Protein AF-A0A2A3XQM9-F1 (afdb_monomer)

pLDDT: mean 80.29, std 16.16, range [39.81, 95.88]

Mean predicted aligned error: 7.0 Å

Foldseek 3Di:
DDDLDPLLVQLLVCLLVVDDLVRSCVVVVHDSVVSVVSVVVVCVVVVHDDSVVSNVPPDPPPPPPD

Secondary structure (DSSP, 8-state):
-----HHHHHHHHHHHTT--HHHHHHHHTS-HHHHHHHHHHHHHHHT--SHHHHHH---S------

Sequence (66 aa):
MTTATSREEEIVELARGGHNNARIAKALTVSQRTVEGHLYRVFSKLGISERSELMELRFLTGRNPS

Solvent-accessib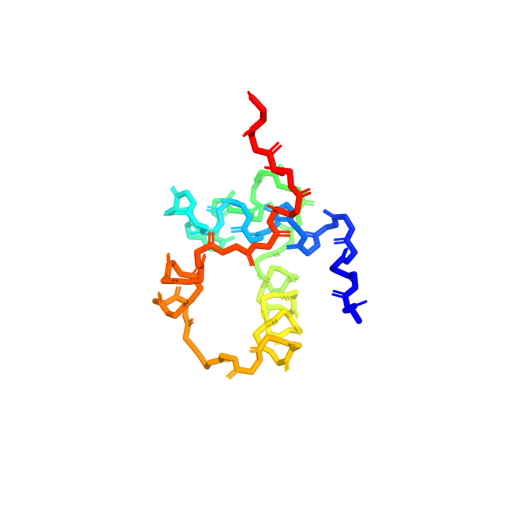le surface area (backbone atoms only — not comparable to full-atom values): 4088 Å² total; per-residue (Å²): 135,86,76,64,53,76,65,46,46,52,51,49,54,41,44,60,73,69,42,50,54,65,56,46,11,62,74,69,75,49,50,46,67,55,44,50,54,42,50,51,52,49,26,64,75,70,75,45,94,48,73,68,54,57,60,66,57,85,73,84,68,86,68,74,84,127

Radius of gyration: 11.57 Å; Cα contacts (8 Å, |Δi|>4): 42; chains: 1; bounding box: 37×21×25 Å

Nearest PDB structures (foldseek):
  4wsz-assembly1_B  TM=9.756E-01  e=1.780E-03  unclassified
  5hev-assembly1_A  TM=9.557E-01  e=1.674E-03  Enterococcus faecium SD3B-2
  3qp6-assembly1_A-2  TM=9.476E-01  e=3.498E-03  Chromobacterium violaceum
  1zlj-assembly2_C  TM=9.624E-01  e=3.720E-03  Mycobacterium tuberculosis
  1p4w-assembly1_A  TM=9.550E-01  e=7.777E-03  Erwinia amylovora

Structure (mmCIF, N/CA/C/O backbone):
data_AF-A0A2A3XQM9-F1
#
_entry.id   AF-A0A2A3XQM9-F1
#
loop_
_atom_site.group_PDB
_atom_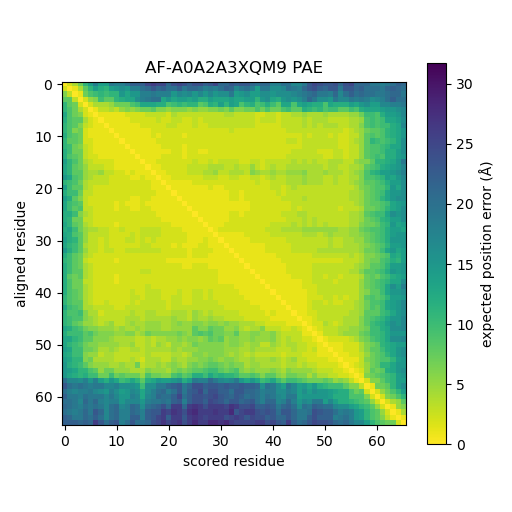site.id
_atom_site.type_symbol
_atom_site.label_atom_id
_atom_site.label_alt_id
_atom_site.label_comp_id
_atom_site.label_asym_id
_atom_site.label_entity_id
_atom_site.label_seq_id
_atom_site.pdbx_PDB_ins_code
_atom_site.Cartn_x
_atom_site.Cartn_y
_atom_site.Cartn_z
_atom_site.occupancy
_atom_site.B_iso_or_equiv
_atom_site.auth_seq_id
_atom_site.auth_comp_id
_atom_site.auth_asym_id
_atom_site.auth_atom_id
_atom_site.pdbx_PDB_model_num
ATOM 1 N N . MET A 1 1 ? -12.210 9.726 10.054 1.00 41.03 1 MET A N 1
ATOM 2 C CA . MET A 1 1 ? -12.218 9.119 8.706 1.00 41.03 1 MET A CA 1
ATOM 3 C C . MET A 1 1 ? -10.852 9.378 8.103 1.00 41.03 1 MET A C 1
ATOM 5 O O . MET A 1 1 ? -10.572 10.508 7.732 1.00 41.03 1 MET A O 1
ATOM 9 N N . THR A 1 2 ? -9.953 8.400 8.156 1.00 43.28 2 THR A N 1
ATOM 10 C CA . THR A 1 2 ? -8.561 8.597 7.735 1.00 43.28 2 THR A CA 1
ATOM 11 C C . THR A 1 2 ? -8.501 8.439 6.223 1.00 43.28 2 THR A C 1
ATOM 13 O O . THR A 1 2 ? -8.517 7.319 5.723 1.00 43.28 2 THR A O 1
ATOM 16 N N . THR A 1 3 ? -8.504 9.553 5.496 1.00 54.03 3 THR A N 1
ATOM 17 C CA . THR A 1 3 ? -8.333 9.580 4.042 1.00 54.03 3 THR A CA 1
ATOM 18 C C . THR A 1 3 ? -6.996 8.930 3.705 1.00 54.03 3 THR A C 1
ATOM 20 O O . THR A 1 3 ? -5.931 9.406 4.114 1.00 54.03 3 THR A O 1
ATOM 23 N N . ALA A 1 4 ? -7.043 7.802 3.004 1.00 60.31 4 ALA A N 1
ATOM 24 C CA . ALA A 1 4 ? -5.872 7.315 2.307 1.00 60.31 4 ALA A CA 1
ATOM 25 C C . ALA A 1 4 ? -5.495 8.393 1.280 1.00 60.31 4 ALA A C 1
ATOM 27 O O . ALA A 1 4 ? -6.348 8.963 0.604 1.00 60.31 4 ALA A O 1
ATOM 28 N N . THR A 1 5 ? -4.221 8.764 1.233 1.00 68.56 5 THR A N 1
ATOM 29 C CA . THR A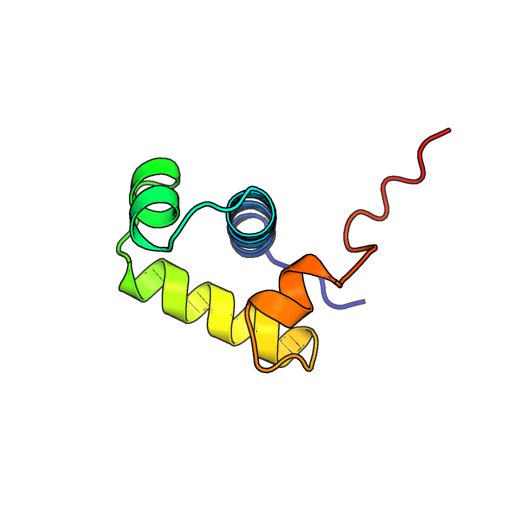 1 5 ? -3.729 9.651 0.170 1.00 68.56 5 THR A CA 1
ATOM 30 C C . THR A 1 5 ? -3.987 8.975 -1.181 1.00 68.56 5 THR A C 1
ATOM 32 O O . THR A 1 5 ? -3.970 7.748 -1.240 1.00 68.56 5 THR A O 1
ATOM 35 N N . SER A 1 6 ? -4.188 9.719 -2.275 1.00 79.31 6 SER A N 1
ATOM 36 C CA . SER A 1 6 ? -4.565 9.134 -3.581 1.00 79.31 6 SER A CA 1
ATOM 37 C C . SER A 1 6 ? -3.665 7.970 -4.032 1.00 79.31 6 SER A C 1
ATOM 39 O O . SER A 1 6 ? -4.119 7.056 -4.710 1.00 79.31 6 SER A O 1
ATOM 41 N N . ARG A 1 7 ? -2.395 7.954 -3.595 1.00 84.00 7 ARG A N 1
ATOM 42 C CA . ARG A 1 7 ? -1.452 6.855 -3.857 1.00 84.00 7 ARG A CA 1
ATOM 43 C C . ARG A 1 7 ? -1.686 5.607 -3.008 1.00 84.00 7 ARG A C 1
ATOM 45 O O . ARG A 1 7 ? -1.493 4.499 -3.489 1.00 84.00 7 ARG A O 1
ATOM 52 N N . GLU A 1 8 ? -2.074 5.772 -1.749 1.00 84.81 8 GLU A N 1
ATOM 53 C CA . GLU A 1 8 ? -2.453 4.660 -0.875 1.00 84.81 8 GLU A CA 1
ATOM 54 C C . GLU A 1 8 ? -3.739 3.986 -1.382 1.00 84.81 8 GLU A C 1
ATOM 56 O O . GLU A 1 8 ? -3.808 2.760 -1.377 1.00 84.81 8 GLU A O 1
ATOM 61 N N . GLU A 1 9 ? -4.708 4.761 -1.884 1.00 84.62 9 GLU A N 1
ATOM 62 C CA . GLU A 1 9 ? -5.934 4.228 -2.502 1.00 84.62 9 GLU A CA 1
ATOM 63 C C . GLU A 1 9 ? -5.629 3.397 -3.753 1.00 84.62 9 GLU A C 1
ATOM 65 O O . GLU A 1 9 ? -6.021 2.234 -3.816 1.00 84.62 9 GLU A O 1
ATOM 70 N N . GLU A 1 10 ? -4.843 3.931 -4.694 1.00 88.75 10 GLU A N 1
ATOM 71 C CA . GLU A 1 10 ? -4.404 3.198 -5.895 1.00 88.75 10 GLU A CA 1
ATOM 72 C C . GLU A 1 10 ? -3.702 1.876 -5.549 1.00 88.75 10 GLU A C 1
ATOM 74 O O . GLU A 1 10 ? -3.946 0.836 -6.166 1.00 88.75 10 GLU A O 1
ATOM 79 N N . ILE A 1 11 ? -2.824 1.894 -4.541 1.00 89.75 11 ILE A N 1
ATOM 80 C CA . ILE A 1 11 ? -2.108 0.697 -4.088 1.00 89.75 11 ILE A CA 1
ATOM 81 C C . ILE A 1 11 ? -3.080 -0.333 -3.512 1.00 89.75 11 ILE A C 1
ATOM 83 O O . ILE A 1 11 ? -2.938 -1.524 -3.797 1.00 89.75 11 ILE A O 1
ATOM 87 N N . VAL A 1 12 ? -4.070 0.10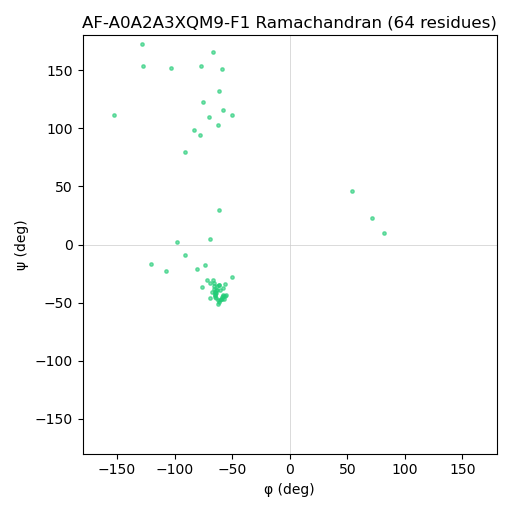4 -2.732 1.00 86.81 12 VAL A N 1
ATOM 88 C CA . VAL A 1 12 ? -5.110 -0.769 -2.177 1.00 86.81 12 VAL A CA 1
ATOM 89 C C . VAL A 1 12 ? -5.974 -1.369 -3.275 1.00 86.81 12 VAL A C 1
ATOM 91 O O . VAL A 1 12 ? -6.220 -2.573 -3.247 1.00 86.81 12 VAL A O 1
ATOM 94 N N . GLU A 1 13 ? -6.405 -0.582 -4.258 1.00 87.69 13 GLU A N 1
ATOM 95 C CA . GLU A 1 13 ? -7.219 -1.071 -5.373 1.00 87.69 13 GLU A CA 1
ATOM 96 C C . GLU A 1 13 ? -6.483 -2.142 -6.180 1.00 87.69 13 GLU A C 1
ATOM 98 O O . GLU A 1 13 ? -7.010 -3.238 -6.392 1.00 87.69 13 GLU A O 1
ATOM 103 N N . LEU A 1 14 ? -5.224 -1.885 -6.545 1.00 89.69 14 LEU A N 1
ATOM 104 C CA . LEU A 1 14 ? -4.397 -2.866 -7.245 1.00 89.69 14 LEU A CA 1
ATOM 105 C C . LEU A 1 14 ? -4.127 -4.100 -6.369 1.00 89.69 14 LEU A C 1
ATOM 107 O O . LEU A 1 14 ? -4.152 -5.235 -6.853 1.00 89.69 14 LEU A O 1
ATOM 111 N N . ALA A 1 15 ? -3.901 -3.919 -5.066 1.00 88.62 15 ALA A N 1
ATOM 112 C CA . ALA A 1 15 ? -3.700 -5.036 -4.152 1.00 88.62 15 ALA A CA 1
ATOM 113 C C . ALA A 1 15 ? -4.959 -5.916 -4.026 1.00 88.62 15 ALA A C 1
ATOM 115 O O . ALA A 1 15 ? -4.851 -7.147 -4.061 1.00 88.62 15 ALA A O 1
ATOM 116 N N . ARG A 1 16 ? -6.148 -5.310 -3.959 1.00 86.25 16 ARG A N 1
ATOM 117 C CA . ARG A 1 16 ? -7.438 -6.019 -3.965 1.00 86.25 16 ARG A CA 1
ATOM 118 C C . ARG A 1 16 ? -7.703 -6.722 -5.294 1.00 86.25 16 ARG A C 1
ATOM 120 O O . ARG A 1 16 ? -8.229 -7.826 -5.290 1.00 86.25 16 ARG A O 1
ATOM 127 N N . GLY A 1 17 ? -7.238 -6.159 -6.409 1.00 86.12 17 GLY A N 1
ATOM 128 C CA . GLY A 1 17 ? -7.238 -6.811 -7.725 1.00 86.12 17 GLY A CA 1
ATOM 129 C C . GLY A 1 17 ? -6.269 -7.998 -7.859 1.00 86.12 17 GLY A C 1
ATOM 130 O O . GLY A 1 17 ? -6.104 -8.533 -8.950 1.00 86.12 17 GLY A O 1
ATOM 131 N N . GLY A 1 18 ? -5.584 -8.405 -6.782 1.00 87.75 18 GLY A N 1
ATOM 132 C CA . GLY A 1 18 ? -4.656 -9.540 -6.785 1.00 87.75 18 GLY A CA 1
ATOM 133 C C . GLY A 1 18 ? -3.251 -9.217 -7.310 1.00 87.75 18 GLY A C 1
ATOM 134 O O . GLY A 1 18 ? -2.435 -10.121 -7.499 1.00 87.75 18 GLY A O 1
ATOM 135 N N . HIS A 1 19 ? -2.911 -7.942 -7.534 1.00 90.88 19 HIS A N 1
ATOM 136 C CA . HIS A 1 19 ? -1.579 -7.563 -8.012 1.00 90.88 19 HIS A CA 1
ATOM 137 C C . HIS A 1 19 ? -0.534 -7.645 -6.895 1.00 90.88 19 HIS A C 1
ATOM 139 O O . HIS A 1 19 ? -0.653 -6.966 -5.878 1.00 90.88 19 HIS A O 1
ATOM 145 N N . ASN A 1 20 ? 0.533 -8.423 -7.078 1.00 92.38 20 ASN A N 1
ATOM 146 C CA . ASN A 1 20 ? 1.662 -8.423 -6.141 1.00 92.38 20 ASN A CA 1
ATOM 147 C C . ASN A 1 20 ? 2.421 -7.076 -6.144 1.00 92.38 20 ASN A C 1
ATOM 149 O O . ASN A 1 20 ? 2.267 -6.263 -7.058 1.00 92.38 20 ASN A O 1
ATOM 153 N N . ASN A 1 21 ? 3.276 -6.853 -5.141 1.00 92.69 21 ASN A N 1
ATOM 154 C CA . ASN A 1 21 ? 4.008 -5.590 -4.970 1.00 92.69 21 ASN A CA 1
ATOM 155 C C . ASN A 1 21 ? 4.834 -5.209 -6.211 1.00 92.69 21 ASN A C 1
ATOM 157 O O . ASN A 1 21 ? 4.909 -4.034 -6.551 1.00 92.69 21 ASN A O 1
ATOM 161 N N . ALA A 1 22 ? 5.385 -6.189 -6.937 1.00 93.94 22 ALA A N 1
ATOM 162 C CA . ALA A 1 22 ? 6.112 -5.964 -8.187 1.00 93.94 22 ALA A CA 1
ATOM 163 C C . ALA A 1 22 ? 5.220 -5.409 -9.312 1.00 93.94 22 ALA A C 1
ATOM 165 O O . ALA A 1 22 ? 5.609 -4.471 -10.009 1.00 93.94 22 ALA A O 1
ATOM 166 N N . ARG A 1 23 ? 4.009 -5.954 -9.483 1.00 95.50 23 ARG A N 1
ATOM 167 C CA . ARG A 1 23 ? 3.036 -5.455 -10.466 1.00 95.50 23 ARG A CA 1
ATOM 168 C C . ARG A 1 23 ? 2.529 -4.066 -10.096 1.00 95.50 23 ARG A C 1
ATOM 170 O O . ARG A 1 23 ? 2.427 -3.225 -10.982 1.00 95.50 23 ARG A O 1
ATOM 177 N N . ILE A 1 24 ? 2.266 -3.821 -8.814 1.00 94.38 24 ILE A N 1
ATOM 178 C CA . ILE A 1 24 ? 1.855 -2.502 -8.312 1.00 94.38 24 ILE A CA 1
ATOM 179 C C . ILE A 1 24 ? 2.967 -1.475 -8.553 1.00 94.38 24 ILE A C 1
ATOM 181 O O . ILE A 1 24 ? 2.720 -0.408 -9.105 1.00 94.38 24 ILE A O 1
ATOM 185 N N . ALA A 1 25 ? 4.207 -1.826 -8.208 1.00 95.19 25 ALA A N 1
ATOM 186 C CA . ALA A 1 25 ? 5.382 -0.987 -8.412 1.00 95.19 25 ALA A CA 1
ATOM 187 C C . ALA A 1 25 ? 5.544 -0.592 -9.885 1.00 95.19 25 ALA A C 1
ATOM 189 O O . ALA A 1 25 ? 5.742 0.580 -10.198 1.00 95.19 25 ALA A O 1
ATOM 190 N N . LYS A 1 26 ? 5.368 -1.557 -10.796 1.00 95.75 26 LYS A N 1
ATOM 191 C CA . LYS A 1 26 ? 5.390 -1.307 -12.240 1.00 95.75 26 LYS A CA 1
ATOM 192 C C . LYS A 1 26 ? 4.235 -0.412 -12.699 1.00 95.75 26 LYS A C 1
ATOM 194 O O . LYS A 1 26 ? 4.468 0.479 -13.503 1.00 95.75 26 LYS A O 1
ATOM 199 N N . ALA A 1 27 ? 3.017 -0.645 -12.208 1.00 93.44 27 ALA A N 1
ATOM 200 C CA . ALA A 1 27 ? 1.835 0.127 -12.592 1.00 93.44 27 ALA A CA 1
ATOM 201 C C . ALA A 1 27 ? 1.920 1.596 -12.146 1.00 93.44 27 ALA A C 1
ATOM 203 O O . ALA A 1 27 ? 1.485 2.484 -12.869 1.00 93.44 27 ALA A O 1
ATOM 204 N N . LEU A 1 28 ? 2.511 1.847 -10.976 1.00 92.06 28 LEU A N 1
ATOM 205 C CA . LEU A 1 28 ? 2.619 3.183 -10.387 1.00 92.06 28 LEU A CA 1
ATOM 206 C C . LEU A 1 28 ? 3.974 3.860 -10.637 1.00 92.06 28 LEU A C 1
ATOM 208 O O . LEU A 1 28 ? 4.190 4.972 -10.151 1.00 92.06 28 LEU A O 1
ATOM 212 N N . THR A 1 29 ? 4.874 3.202 -11.377 1.00 94.75 29 THR A N 1
ATOM 213 C CA . THR A 1 29 ? 6.243 3.661 -11.673 1.00 94.75 29 THR A CA 1
ATOM 214 C C . THR A 1 29 ? 7.033 4.003 -10.402 1.00 94.75 29 THR A C 1
ATOM 216 O O . THR A 1 29 ? 7.681 5.042 -10.296 1.00 94.75 29 THR A O 1
ATOM 219 N N . VAL A 1 30 ? 6.967 3.124 -9.400 1.00 94.00 30 VAL A N 1
ATOM 220 C CA . VAL A 1 30 ? 7.670 3.255 -8.111 1.00 94.00 30 VAL A CA 1
ATOM 221 C C . VAL A 1 30 ? 8.457 1.988 -7.783 1.00 94.00 30 VAL A C 1
ATOM 223 O O . VAL A 1 30 ? 8.352 0.974 -8.467 1.00 94.00 30 VAL A O 1
ATOM 226 N N . SER A 1 31 ? 9.257 2.022 -6.716 1.00 95.88 31 SER A N 1
ATOM 227 C CA . SER A 1 31 ? 9.950 0.826 -6.227 1.00 95.88 31 SER A CA 1
ATOM 228 C C . SER A 1 31 ? 9.009 -0.099 -5.444 1.00 95.88 31 SER A C 1
ATOM 230 O O . SER A 1 31 ? 8.055 0.361 -4.814 1.00 95.88 31 SER A O 1
ATOM 232 N N . GLN A 1 32 ? 9.310 -1.402 -5.400 1.00 95.56 32 GLN A N 1
ATOM 233 C CA . GLN A 1 32 ? 8.571 -2.346 -4.543 1.00 95.56 32 GLN A CA 1
ATOM 234 C C . GLN A 1 32 ? 8.619 -1.937 -3.066 1.00 95.56 32 GLN A C 1
ATOM 236 O O . GLN A 1 32 ? 7.605 -2.008 -2.381 1.00 95.56 32 GLN A O 1
ATOM 241 N N . ARG A 1 33 ? 9.756 -1.402 -2.606 1.00 93.44 33 ARG A N 1
ATOM 242 C CA . ARG A 1 33 ? 9.922 -0.884 -1.241 1.00 93.44 33 ARG A CA 1
ATOM 243 C C . ARG A 1 33 ? 8.998 0.300 -0.945 1.00 93.44 33 ARG A C 1
ATOM 245 O O . ARG A 1 33 ? 8.499 0.436 0.167 1.00 93.44 33 ARG A O 1
ATOM 252 N N . THR A 1 34 ? 8.746 1.150 -1.942 1.00 92.69 34 THR A N 1
ATOM 253 C CA . THR A 1 34 ? 7.763 2.239 -1.840 1.00 92.69 34 THR A CA 1
ATOM 254 C C . THR A 1 34 ? 6.360 1.665 -1.658 1.00 92.69 34 THR A C 1
ATOM 256 O O . THR A 1 34 ? 5.644 2.094 -0.758 1.00 92.69 34 THR A O 1
ATOM 259 N N . VAL A 1 35 ? 5.992 0.649 -2.449 1.00 93.88 35 VAL A N 1
ATOM 260 C CA . VAL A 1 35 ? 4.701 -0.047 -2.315 1.00 93.88 35 VAL A CA 1
ATOM 261 C C . VAL A 1 35 ? 4.551 -0.684 -0.934 1.00 93.88 35 VAL A C 1
ATOM 263 O O . VAL A 1 35 ? 3.527 -0.484 -0.291 1.00 93.88 35 VAL A O 1
ATOM 266 N N . GLU A 1 36 ? 5.570 -1.392 -0.447 1.00 92.69 36 GLU A N 1
ATOM 267 C CA . GLU A 1 36 ? 5.588 -1.985 0.898 1.00 92.69 36 GLU A CA 1
ATOM 268 C C . GLU A 1 36 ? 5.398 -0.931 1.990 1.00 92.69 36 GLU A C 1
ATOM 270 O O . GLU A 1 36 ? 4.589 -1.119 2.894 1.00 92.69 36 GLU A O 1
ATOM 275 N N . GLY A 1 37 ? 6.087 0.208 1.882 1.00 93.31 37 GLY A N 1
ATOM 276 C CA . GLY A 1 37 ? 5.944 1.310 2.828 1.00 93.31 37 GLY A CA 1
ATOM 277 C C . GLY A 1 37 ? 4.537 1.913 2.841 1.00 93.31 37 GLY A C 1
ATOM 278 O O . GLY A 1 37 ? 4.020 2.240 3.910 1.00 93.31 37 GLY A O 1
ATOM 279 N N . HIS A 1 38 ? 3.898 2.045 1.677 1.00 90.62 38 HIS A N 1
ATOM 280 C CA . HIS A 1 38 ? 2.508 2.496 1.593 1.00 90.62 38 HIS A CA 1
ATOM 281 C C . HIS A 1 38 ? 1.534 1.453 2.142 1.00 90.62 38 HIS A C 1
ATOM 283 O O . HIS A 1 38 ? 0.678 1.812 2.945 1.00 90.62 38 HIS A O 1
ATOM 289 N N . LEU A 1 39 ? 1.690 0.176 1.779 1.00 89.56 39 LEU A N 1
ATOM 290 C CA . LEU A 1 39 ? 0.872 -0.913 2.317 1.00 89.56 39 LEU A CA 1
ATOM 291 C C . LEU A 1 39 ? 0.984 -0.981 3.837 1.00 89.56 39 LEU A C 1
ATOM 293 O O . LEU A 1 39 ? -0.036 -1.046 4.502 1.00 89.56 39 LEU A O 1
ATOM 297 N N . TYR A 1 40 ? 2.186 -0.855 4.399 1.00 90.62 40 TYR A N 1
ATOM 298 C CA . TYR A 1 40 ? 2.386 -0.822 5.846 1.00 90.62 40 TYR A CA 1
ATOM 299 C C . TYR A 1 40 ? 1.618 0.324 6.520 1.00 90.62 40 TYR A C 1
ATOM 301 O O . TY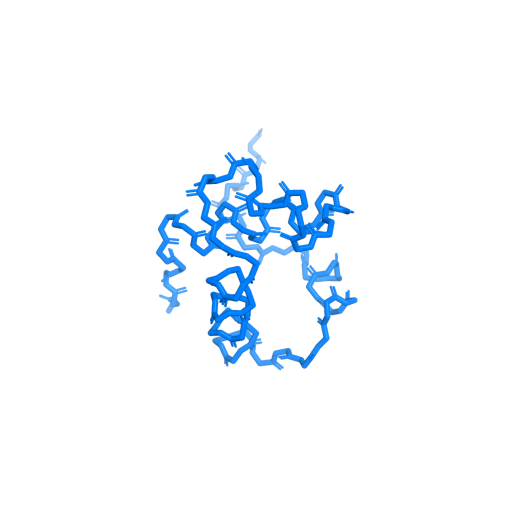R A 1 40 ? 0.945 0.119 7.528 1.00 90.62 40 TYR A O 1
ATOM 309 N N . ARG A 1 41 ? 1.669 1.537 5.952 1.00 88.94 41 ARG A N 1
ATOM 310 C CA . ARG A 1 41 ? 0.911 2.689 6.473 1.00 88.94 41 ARG A CA 1
ATOM 311 C C . ARG A 1 41 ? -0.591 2.469 6.366 1.00 88.94 41 ARG A C 1
ATOM 313 O O . ARG A 1 41 ? -1.311 2.797 7.302 1.00 88.94 41 ARG A O 1
ATOM 320 N N . VAL A 1 42 ? -1.059 1.916 5.251 1.00 86.69 42 VAL A N 1
ATOM 321 C CA . VAL A 1 42 ? -2.467 1.563 5.046 1.00 86.69 42 VAL A CA 1
ATOM 322 C C . VAL A 1 42 ? -2.908 0.519 6.066 1.00 86.69 42 VAL A C 1
ATOM 324 O O . VAL A 1 42 ? -3.909 0.719 6.739 1.00 86.69 42 VAL A O 1
ATOM 327 N N . PHE A 1 43 ? -2.143 -0.555 6.227 1.00 87.06 43 PHE A N 1
ATOM 328 C CA . PHE A 1 43 ? -2.426 -1.636 7.163 1.00 87.06 43 PHE A CA 1
ATOM 329 C C . PHE A 1 43 ? -2.501 -1.110 8.594 1.00 87.06 43 PHE A C 1
ATOM 331 O O . PHE A 1 43 ? -3.502 -1.310 9.276 1.00 87.06 43 PHE A O 1
ATOM 338 N N . SER A 1 44 ? -1.525 -0.292 8.990 1.00 87.69 44 SER A N 1
ATOM 339 C CA . SER A 1 44 ? -1.521 0.388 10.285 1.00 87.69 44 SER A CA 1
ATOM 340 C C . SER A 1 44 ? -2.719 1.331 10.474 1.00 87.69 44 SER A C 1
ATOM 342 O O . SER A 1 44 ? -3.294 1.361 11.558 1.00 87.69 44 SER A O 1
ATOM 344 N N . LYS A 1 45 ? -3.144 2.066 9.435 1.00 83.56 45 LYS A N 1
ATOM 345 C CA . LYS A 1 45 ? -4.333 2.941 9.483 1.00 83.56 45 LYS A CA 1
ATOM 346 C C . LYS A 1 45 ? -5.646 2.162 9.583 1.00 83.56 45 LYS A C 1
ATOM 348 O O . LYS A 1 45 ? -6.598 2.673 10.167 1.00 83.56 45 LYS A O 1
ATOM 353 N N . LEU A 1 46 ? -5.709 0.979 8.978 1.00 82.31 46 LEU A N 1
ATOM 354 C CA . LEU A 1 46 ? -6.896 0.123 8.937 1.00 82.31 46 LEU A CA 1
ATOM 355 C C . LEU A 1 46 ? -6.947 -0.879 10.098 1.00 82.31 46 LEU A C 1
ATOM 357 O O . LEU A 1 46 ? -7.975 -1.517 10.290 1.00 82.31 46 LEU A O 1
ATOM 361 N N . GLY A 1 47 ? -5.865 -0.999 10.873 1.00 84.81 47 GLY A N 1
ATOM 362 C CA . GLY A 1 47 ? -5.754 -1.960 11.969 1.00 84.81 47 GLY A CA 1
ATOM 363 C C . GLY A 1 47 ? -5.622 -3.409 11.500 1.00 84.81 47 GLY A C 1
ATOM 364 O O . GLY A 1 47 ? -5.950 -4.312 12.261 1.00 84.81 47 GLY A O 1
ATOM 365 N N . ILE A 1 48 ? -5.165 -3.621 10.263 1.00 85.94 48 ILE A N 1
ATOM 366 C CA . ILE A 1 48 ? -4.960 -4.952 9.682 1.00 85.94 48 ILE A CA 1
ATOM 367 C C . ILE A 1 48 ? -3.476 -5.305 9.674 1.00 85.94 48 ILE A C 1
ATOM 369 O O . ILE A 1 48 ? -2.617 -4.423 9.606 1.00 85.94 48 ILE A O 1
ATOM 373 N N . SER A 1 49 ? -3.177 -6.595 9.738 1.00 81.50 49 SER A N 1
ATOM 374 C CA . SER A 1 49 ? -1.805 -7.117 9.747 1.00 81.50 49 SER A CA 1
ATOM 375 C C . SER A 1 49 ? -1.443 -7.795 8.432 1.00 81.50 49 SER A C 1
ATOM 377 O O . SER A 1 49 ? -0.264 -7.873 8.078 1.00 81.50 49 SER A O 1
ATOM 379 N N . GLU A 1 50 ? -2.449 -8.251 7.684 1.00 81.19 50 GLU A N 1
ATOM 380 C CA . GLU A 1 50 ? -2.239 -9.066 6.498 1.00 81.19 50 GLU A CA 1
ATOM 381 C C . GLU A 1 50 ? -2.947 -8.538 5.251 1.00 81.19 50 GLU A C 1
ATOM 383 O O . GLU A 1 50 ? -3.985 -7.879 5.270 1.00 81.19 50 GLU A O 1
ATOM 388 N N . ARG A 1 51 ? -2.377 -8.895 4.100 1.00 81.31 51 ARG A N 1
ATOM 389 C CA . ARG A 1 51 ? -2.965 -8.594 2.794 1.00 81.31 51 ARG A CA 1
ATOM 390 C C . ARG A 1 51 ? -4.282 -9.347 2.556 1.00 81.31 51 ARG A C 1
ATOM 392 O O . ARG A 1 51 ? -5.128 -8.852 1.820 1.00 81.31 51 ARG A O 1
ATOM 399 N N . SER A 1 52 ? -4.431 -10.536 3.129 1.00 82.06 52 SER A N 1
ATOM 400 C CA . SER A 1 52 ? -5.675 -11.318 3.141 1.00 82.06 52 SER A CA 1
ATOM 401 C C . SER A 1 52 ? -6.815 -10.509 3.765 1.00 82.06 52 SER A C 1
ATOM 403 O O . SER A 1 52 ? -7.862 -10.349 3.143 1.00 82.06 52 SER A O 1
ATOM 405 N N . GLU A 1 53 ? -6.563 -9.881 4.915 1.00 82.38 53 GLU A N 1
ATOM 406 C CA . GLU A 1 53 ? -7.515 -8.998 5.599 1.00 82.38 53 GLU A CA 1
ATOM 407 C C . GLU A 1 53 ? -7.886 -7.783 4.730 1.00 82.38 53 GLU A C 1
ATOM 409 O O . GLU A 1 53 ? -9.045 -7.372 4.691 1.00 82.38 53 GLU A O 1
ATOM 414 N N . LEU A 1 54 ? -6.946 -7.250 3.935 1.00 80.81 54 LEU A N 1
ATOM 415 C CA . LEU A 1 54 ? -7.247 -6.195 2.955 1.00 80.81 54 LEU A CA 1
ATOM 416 C C . LEU A 1 54 ? -8.260 -6.654 1.886 1.00 80.81 54 LEU A C 1
ATOM 418 O O . LEU A 1 54 ? -9.060 -5.846 1.411 1.00 80.81 54 LEU A O 1
ATOM 422 N N . MET A 1 55 ? -8.230 -7.928 1.479 1.00 78.56 55 MET A N 1
ATOM 423 C CA . MET A 1 55 ? -9.203 -8.476 0.522 1.00 78.56 55 MET A CA 1
ATOM 424 C C . MET A 1 55 ? -10.592 -8.631 1.149 1.00 78.56 55 MET A C 1
ATOM 426 O O . MET A 1 55 ? -11.595 -8.473 0.453 1.00 78.56 55 MET A O 1
ATOM 430 N N . GLU A 1 56 ? -10.646 -8.888 2.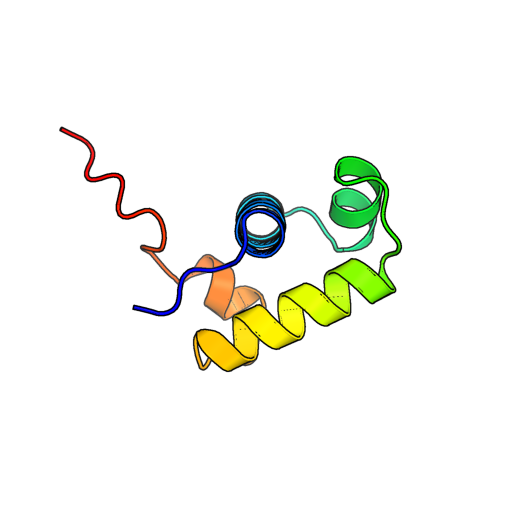455 1.00 74.19 56 GLU A N 1
ATOM 431 C CA . GLU A 1 56 ? -11.877 -9.064 3.227 1.00 74.19 56 GLU A CA 1
ATOM 432 C C . GLU A 1 56 ? -12.535 -7.730 3.625 1.00 74.19 56 GLU A C 1
ATOM 434 O O . GLU A 1 56 ? -13.750 -7.665 3.839 1.00 74.19 56 GLU A O 1
ATOM 439 N N . LEU A 1 57 ? -11.774 -6.628 3.632 1.00 70.25 57 LEU A N 1
ATOM 440 C CA . LEU A 1 57 ? -12.314 -5.283 3.823 1.00 70.25 57 LEU A CA 1
ATOM 441 C C . LEU A 1 57 ? -13.293 -4.919 2.695 1.00 70.25 57 LEU A C 1
ATOM 443 O O . LEU A 1 57 ? -12.927 -4.565 1.569 1.00 70.25 57 LEU A O 1
ATOM 447 N N . ARG A 1 58 ? -14.584 -4.989 3.033 1.00 60.09 58 ARG A N 1
ATOM 448 C CA . ARG A 1 58 ? -15.690 -4.808 2.086 1.00 60.09 58 ARG A CA 1
ATOM 449 C C . ARG A 1 58 ? -15.911 -3.355 1.657 1.00 60.09 58 ARG A C 1
ATOM 451 O O . ARG A 1 58 ? -16.537 -3.145 0.625 1.00 60.09 58 ARG A O 1
ATOM 458 N N . PHE A 1 59 ? -15.387 -2.356 2.371 1.00 59.56 59 PHE A N 1
ATOM 459 C CA . PHE A 1 59 ? -15.636 -0.946 2.054 1.00 59.56 59 PHE A CA 1
ATOM 460 C C . PHE A 1 59 ? -14.503 -0.012 2.501 1.00 59.56 59 PHE A C 1
ATOM 462 O O . PHE A 1 59 ? -14.339 0.257 3.686 1.00 59.56 59 PHE A O 1
ATOM 469 N N . LEU A 1 60 ? -13.791 0.558 1.526 1.00 54.16 60 LEU A N 1
ATOM 470 C CA . LEU A 1 60 ? -13.161 1.886 1.645 1.00 54.16 60 LEU A CA 1
ATOM 471 C C . LEU A 1 60 ? -13.679 2.860 0.585 1.00 54.16 60 LEU A C 1
ATOM 473 O O . 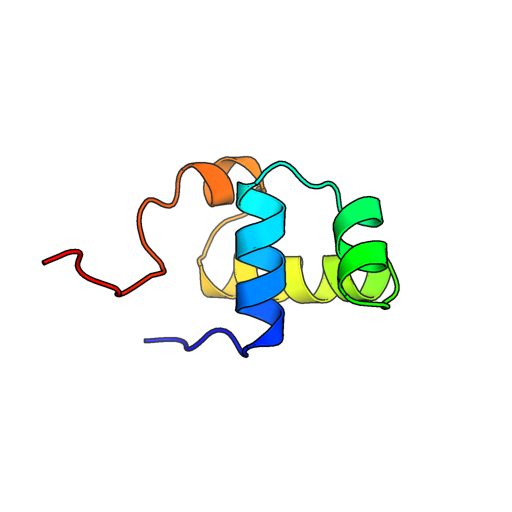LEU A 1 60 ? -13.598 4.071 0.763 1.00 54.16 60 LEU A O 1
ATOM 477 N N . THR A 1 61 ? -14.311 2.355 -0.476 1.00 48.00 61 THR A N 1
ATOM 478 C CA . THR A 1 61 ? -15.053 3.201 -1.399 1.00 48.00 61 THR A CA 1
ATOM 479 C C . THR A 1 61 ? -16.386 3.553 -0.752 1.00 48.00 61 THR A C 1
ATOM 481 O O . THR A 1 61 ? -17.380 2.847 -0.917 1.00 48.00 61 THR A O 1
ATOM 484 N N . GLY A 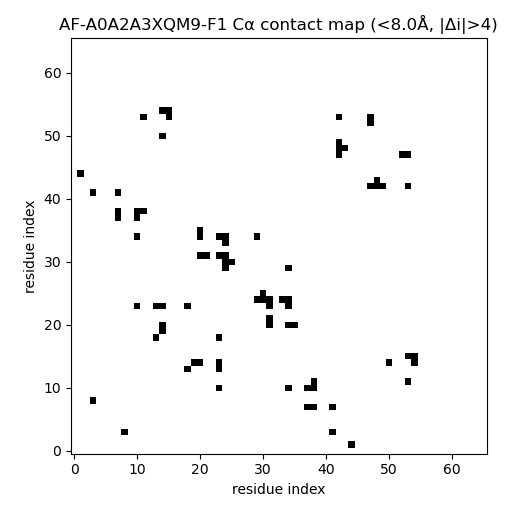1 62 ? -16.441 4.704 -0.087 1.00 47.34 62 GLY A N 1
ATOM 485 C CA . GLY A 1 62 ? -17.680 5.457 0.130 1.00 47.34 62 GLY A CA 1
ATOM 486 C C . GLY A 1 62 ? -18.343 5.912 -1.181 1.00 47.34 62 GLY A C 1
ATOM 487 O O . GLY A 1 62 ? -19.007 6.940 -1.208 1.00 47.34 62 GLY A O 1
ATOM 488 N N . ARG A 1 63 ? -18.172 5.167 -2.282 1.00 51.00 63 ARG A N 1
ATOM 489 C CA . ARG A 1 63 ? -18.981 5.284 -3.486 1.00 51.00 63 ARG A CA 1
ATOM 490 C C . ARG A 1 63 ? -20.129 4.299 -3.327 1.00 51.00 63 ARG A C 1
ATOM 492 O O . ARG A 1 63 ? -20.073 3.168 -3.794 1.00 51.00 63 ARG A O 1
ATOM 499 N N . ASN A 1 64 ? -21.112 4.751 -2.556 1.00 39.81 64 ASN A N 1
ATOM 500 C CA . ASN A 1 64 ? -22.438 4.165 -2.447 1.00 39.81 64 ASN A CA 1
ATOM 501 C C . ASN A 1 64 ? -22.967 3.964 -3.884 1.00 39.81 64 ASN A C 1
ATOM 503 O O . ASN A 1 64 ? -23.143 4.969 -4.579 1.00 39.81 64 ASN A O 1
ATOM 507 N N . PRO A 1 65 ? -23.124 2.729 -4.394 1.00 46.22 65 PRO A N 1
ATOM 508 C CA . PRO A 1 65 ? -23.737 2.536 -5.697 1.00 46.22 65 PRO A CA 1
ATOM 509 C C . PRO A 1 65 ? -25.223 2.871 -5.545 1.00 46.22 65 PRO A C 1
ATOM 511 O O . PRO A 1 65 ? -25.943 2.180 -4.826 1.00 46.22 65 PRO A O 1
ATOM 514 N N . SER A 1 66 ? -25.639 3.992 -6.139 1.00 49.28 66 SER A N 1
ATOM 515 C CA . SER A 1 66 ? -27.050 4.238 -6.460 1.00 49.28 66 SER A CA 1
ATOM 516 C C . SER A 1 66 ? -27.468 3.370 -7.638 1.00 49.28 66 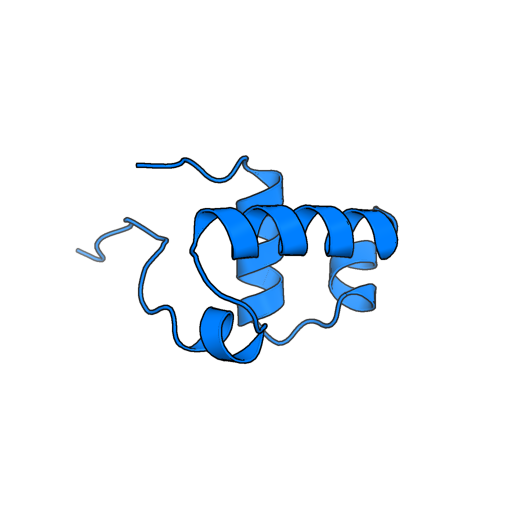SER A C 1
ATOM 518 O O . SER A 1 66 ? -26.594 3.120 -8.502 1.00 49.28 66 SER A O 1
#